Protein AF-A0A420NY89-F1 (afdb_monomer)

Secondary structure (DSSP, 8-state):
---------------------EEE--SSEEE--PPTTEEEEEEESSTTS---SEEEEEEEEE-S-TT-B-EEE--TTEE-PPPPPTTEEEEEEESSTTTPPPSEE-EEEEEETT--BPPPPPPSPEEEEETTEEEEE-SS-EEEEEE-----

Foldseek 3Di:
DDDDDDDDDPPPPVPPVPDDWAKAADPQAGPADDPPQKDFDDWAQQRVNRGYPYDIITTIDGQQCQVWEKAKDAAPQAGDDDADDPQKHFPDWAQQGQHHGYPYDTITIIAGPRHYHYYDDFAAWDWDADDQFIWTDRVRDIHTDGTDDDPD

pLDDT: mean 81.09, std 15.54, range [38.0, 95.62]

Sequence (152 aa):
MQQFFMLFSLLGIGRVLACSPGWYGTAPFCDGECPTGMRQTRSDDCGDGHCCATGHKVYCECIDNPGCAAFWSGTAPFCDPESCPSGWHEAGRSDWGDGGYCVSGKKRLCECNGGGGPPCSPKPADVHCDGIFLICNNGCSTFVCGGCFGFG

Mean predicted aligned error: 13.46 Å

Organism: Fusarium oxysporum (NCBI:txid5507)

Structure (mmCIF, N/CA/C/O backbone):
data_AF-A0A420NY89-F1
#
_entry.id   AF-A0A420NY89-F1
#
loop_
_atom_site.group_PDB
_atom_site.id
_atom_site.type_symbol
_atom_site.label_atom_id
_atom_site.label_alt_id
_atom_site.label_comp_id
_atom_site.label_asym_id
_atom_site.label_entity_id
_atom_site.label_seq_id
_atom_site.pdbx_PDB_ins_code
_atom_site.Cartn_x
_atom_site.Cartn_y
_atom_site.Cartn_z
_atom_site.occupancy
_atom_site.B_iso_or_equiv
_atom_site.auth_seq_id
_atom_site.auth_comp_id
_atom_site.auth_asym_id
_atom_site.auth_atom_id
_atom_site.pdbx_PDB_model_num
ATOM 1 N N . MET A 1 1 ? -28.579 -16.920 56.544 1.00 39.94 1 MET A N 1
ATOM 2 C CA . MET A 1 1 ? -28.972 -18.119 55.773 1.00 39.94 1 MET A CA 1
ATOM 3 C C . MET A 1 1 ? -28.384 -17.968 54.384 1.00 39.94 1 MET A C 1
ATOM 5 O O . MET A 1 1 ? -28.957 -17.314 53.529 1.00 39.94 1 MET A O 1
ATOM 9 N N . GLN A 1 2 ? -27.154 -18.446 54.246 1.00 38.34 2 GLN A N 1
ATOM 10 C CA . GLN A 1 2 ? -26.322 -18.386 53.055 1.00 38.34 2 GLN A CA 1
ATOM 11 C C . GLN A 1 2 ? -26.487 -19.707 52.323 1.00 38.34 2 GLN A C 1
ATOM 13 O O . GLN A 1 2 ? -25.968 -20.700 52.817 1.00 38.34 2 GLN A O 1
ATOM 18 N N . GLN A 1 3 ? -27.224 -19.745 51.211 1.00 38.00 3 GLN A N 1
ATOM 19 C CA . GLN A 1 3 ? -27.368 -20.973 50.432 1.00 38.00 3 GLN A CA 1
ATOM 20 C C . GLN A 1 3 ? -27.626 -20.704 48.940 1.00 38.00 3 GLN A C 1
ATOM 22 O O . GLN A 1 3 ? -28.630 -20.115 48.565 1.00 38.00 3 GLN A O 1
ATOM 27 N N . PHE A 1 4 ? -26.686 -21.223 48.140 1.00 40.84 4 PHE A N 1
ATOM 28 C CA . PHE A 1 4 ? -26.842 -21.750 46.782 1.00 40.84 4 PHE A CA 1
ATOM 29 C C . PHE A 1 4 ? -27.167 -20.794 45.626 1.00 40.84 4 PHE A C 1
ATOM 31 O O . PHE A 1 4 ? -28.295 -20.731 45.173 1.00 40.84 4 PHE A O 1
ATOM 38 N N . PHE A 1 5 ? -26.122 -20.222 45.022 1.00 42.84 5 PHE A N 1
ATOM 39 C CA . PHE A 1 5 ? -25.931 -20.292 43.564 1.00 42.84 5 PHE A CA 1
ATOM 40 C C . PHE A 1 5 ? -24.432 -20.4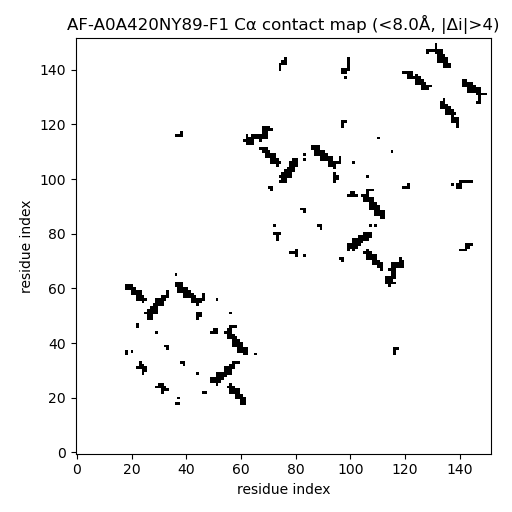39 43.285 1.00 42.84 5 PHE A C 1
ATOM 42 O O . PHE A 1 5 ? -23.729 -19.511 42.899 1.00 42.84 5 PHE A O 1
ATOM 49 N N . MET A 1 6 ? -23.922 -21.633 43.587 1.00 39.41 6 MET A N 1
ATOM 50 C CA . MET A 1 6 ? -22.641 -22.081 43.067 1.00 39.41 6 MET A CA 1
ATOM 51 C C . MET A 1 6 ? -22.827 -22.586 41.633 1.00 39.41 6 MET A C 1
ATOM 53 O O . MET A 1 6 ? -23.756 -23.341 41.361 1.00 39.41 6 MET A O 1
ATOM 57 N N . LEU A 1 7 ? -21.846 -22.249 40.793 1.00 47.59 7 LEU A N 1
ATOM 58 C CA . LEU A 1 7 ? -21.359 -23.069 39.682 1.00 47.59 7 LEU A CA 1
ATOM 59 C C . LEU A 1 7 ? -22.322 -23.284 38.501 1.00 47.59 7 LEU A C 1
ATOM 61 O O . LEU A 1 7 ? -22.864 -24.366 38.311 1.00 47.59 7 LEU A O 1
ATOM 65 N N . PHE A 1 8 ? -22.377 -22.298 37.600 1.00 44.03 8 PHE A N 1
ATOM 66 C CA . PHE A 1 8 ? -22.470 -22.601 36.170 1.00 44.03 8 PHE A CA 1
ATOM 67 C C . PHE A 1 8 ? -21.116 -22.349 35.507 1.00 44.03 8 PHE A C 1
ATOM 69 O O . PHE A 1 8 ? -20.756 -21.237 35.143 1.00 44.03 8 PHE A O 1
ATOM 76 N N . SER A 1 9 ? -20.372 -23.450 35.428 1.00 47.50 9 SER A N 1
ATOM 77 C CA . SER A 1 9 ? -19.574 -23.864 34.278 1.00 47.50 9 SER A CA 1
ATOM 78 C C . SER A 1 9 ? -18.576 -22.862 33.697 1.00 47.50 9 SER A C 1
ATOM 80 O O . SER A 1 9 ? -18.885 -22.041 32.840 1.00 47.50 9 SER A O 1
ATOM 82 N N . LEU A 1 10 ? -17.319 -23.108 34.072 1.00 46.53 10 LEU A N 1
ATOM 83 C CA . LEU A 1 10 ? -16.079 -22.852 33.333 1.00 46.53 10 LEU A CA 1
ATOM 84 C C . LEU A 1 10 ? -16.068 -23.538 31.946 1.00 46.53 10 LEU A C 1
ATOM 86 O O . LEU A 1 10 ? -15.159 -24.296 31.621 1.00 46.53 10 LEU A O 1
ATOM 90 N N . LEU A 1 11 ? -17.075 -23.296 31.111 1.00 52.22 11 LEU A N 1
ATOM 91 C CA . LEU A 1 11 ? -16.961 -23.526 29.677 1.00 52.22 11 LEU A CA 1
ATOM 92 C C . LEU A 1 11 ? -16.564 -22.189 29.084 1.00 52.22 11 LEU A C 1
ATOM 94 O O . LEU A 1 11 ? -17.377 -21.272 28.990 1.00 52.22 11 LEU A O 1
ATOM 98 N N . GLY A 1 12 ? -15.277 -22.079 28.763 1.00 46.47 12 GLY A N 1
ATOM 99 C CA . GLY A 1 12 ? -14.736 -20.976 27.998 1.00 46.47 12 GLY A CA 1
ATOM 100 C C . GLY A 1 12 ? -15.501 -20.864 26.691 1.00 46.47 12 GLY A C 1
ATOM 101 O O . GLY A 1 12 ? -15.143 -21.480 25.691 1.00 46.47 12 GLY A O 1
ATOM 102 N N . ILE A 1 13 ? -16.539 -20.032 26.693 1.00 57.59 13 ILE A N 1
ATOM 103 C CA . ILE A 1 13 ? -16.963 -19.342 25.494 1.00 57.59 13 ILE A CA 1
ATOM 104 C C . ILE A 1 13 ? -15.788 -18.417 25.227 1.00 57.59 13 ILE A C 1
ATOM 106 O O . ILE A 1 13 ? -15.712 -17.312 25.767 1.00 57.59 13 ILE A O 1
ATOM 110 N N . GLY A 1 14 ? -14.801 -18.929 24.488 1.00 42.03 14 GLY A N 1
ATOM 111 C CA . GLY A 1 14 ? -13.858 -18.081 23.796 1.00 42.03 14 GLY A CA 1
ATOM 112 C C . GLY A 1 14 ? -14.733 -17.082 23.071 1.00 42.03 14 GLY A C 1
ATOM 113 O O . GLY A 1 14 ? -15.444 -17.447 22.135 1.00 42.03 14 GLY A O 1
ATOM 114 N N . ARG A 1 15 ? -14.797 -15.860 23.605 1.00 47.91 15 ARG A N 1
ATOM 115 C CA . ARG A 1 15 ? -15.387 -14.739 22.904 1.00 47.91 15 ARG A CA 1
ATOM 116 C C . ARG A 1 15 ? -14.561 -14.662 21.637 1.00 47.91 15 ARG A C 1
ATOM 118 O O . ARG A 1 15 ? -13.458 -14.125 21.650 1.00 47.91 15 ARG A O 1
ATOM 125 N N . VAL A 1 16 ? -15.078 -15.253 20.562 1.00 46.94 16 VAL A N 1
ATOM 126 C CA . VAL A 1 16 ? -14.793 -14.776 19.219 1.00 46.94 16 VAL A CA 1
ATOM 127 C C . VAL A 1 16 ? -14.951 -13.273 19.375 1.00 46.94 16 VAL A C 1
ATOM 129 O O . VAL A 1 16 ? -16.002 -12.847 19.863 1.00 46.94 16 VAL A O 1
ATOM 132 N N . LEU A 1 17 ? -13.872 -12.513 19.181 1.00 56.25 17 L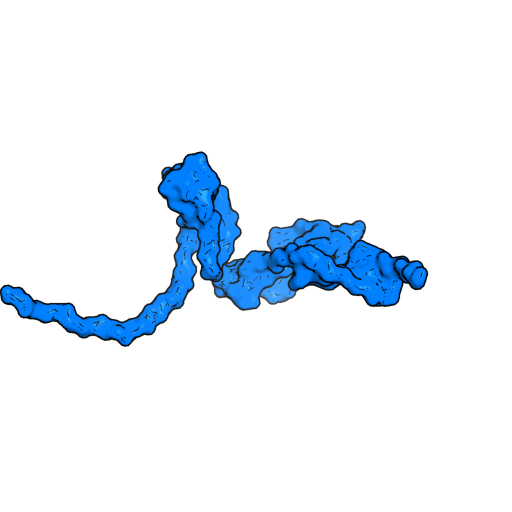EU A N 1
ATOM 133 C CA . LEU A 1 17 ? -13.894 -11.056 19.226 1.00 56.25 17 LEU A CA 1
ATOM 134 C C . LEU A 1 17 ? -14.931 -10.639 18.186 1.00 56.25 17 LEU A C 1
ATOM 136 O O . LEU A 1 17 ? -14.637 -10.556 16.999 1.00 56.25 17 LEU A O 1
ATOM 140 N N . ALA A 1 18 ? -16.185 -10.554 18.626 1.00 59.44 18 ALA A N 1
ATOM 141 C CA . ALA A 1 18 ? -17.312 -10.301 17.769 1.00 59.44 18 ALA A CA 1
ATOM 142 C C . ALA A 1 18 ? -17.096 -8.883 17.298 1.00 59.44 18 ALA A C 1
ATOM 144 O O . ALA A 1 18 ? -16.991 -7.959 18.110 1.00 59.44 18 ALA A O 1
ATOM 145 N N . CYS A 1 19 ? -16.944 -8.737 15.992 1.00 73.50 19 CYS A N 1
ATOM 146 C CA . CYS A 1 19 ? -16.889 -7.422 15.429 1.00 73.50 19 CYS A CA 1
ATOM 147 C C . CYS A 1 19 ? -18.141 -6.639 15.874 1.00 73.50 19 CYS A C 1
ATOM 149 O O . CYS A 1 19 ? -19.270 -7.085 15.687 1.00 73.50 19 CYS A O 1
ATOM 151 N N . SER A 1 20 ? -17.913 -5.492 16.502 1.00 83.06 20 SER A N 1
ATOM 152 C CA . SER A 1 20 ? -18.913 -4.542 16.968 1.00 83.06 20 SER A CA 1
ATOM 153 C C . SER A 1 20 ? -18.731 -3.202 16.244 1.00 83.06 20 SER A C 1
ATOM 155 O O . SER A 1 20 ? -17.982 -2.362 16.732 1.00 83.06 20 SER A O 1
ATOM 157 N N . PRO A 1 21 ? -19.390 -2.972 15.097 1.00 87.06 21 PRO A N 1
ATOM 158 C CA . PRO A 1 21 ? -19.326 -1.687 14.408 1.00 87.06 21 PRO A CA 1
ATOM 159 C C . PRO A 1 21 ? -19.792 -0.533 15.301 1.00 87.06 21 PRO A C 1
ATOM 161 O O . PRO A 1 21 ? -20.766 -0.676 16.044 1.00 87.06 21 PRO A O 1
ATOM 164 N N . GLY A 1 22 ? -19.135 0.622 15.220 1.00 91.38 22 GLY A N 1
ATOM 165 C CA . GLY A 1 22 ? -19.485 1.770 16.056 1.00 91.38 22 GLY A CA 1
ATOM 166 C C . GLY A 1 22 ? -18.424 2.862 16.096 1.00 91.38 22 GLY A C 1
ATOM 167 O O . GLY A 1 22 ? -17.398 2.767 15.429 1.00 91.38 22 GLY A O 1
ATOM 168 N N . TRP A 1 23 ? -18.690 3.910 16.876 1.00 92.38 23 TRP A N 1
ATOM 169 C CA . TRP A 1 23 ? -17.726 4.975 17.150 1.00 92.38 23 TRP A CA 1
ATOM 170 C C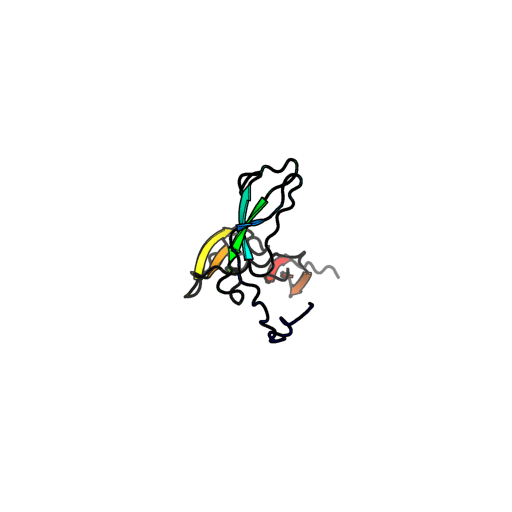 . TRP A 1 23 ? -16.785 4.581 18.287 1.00 92.38 23 TRP A C 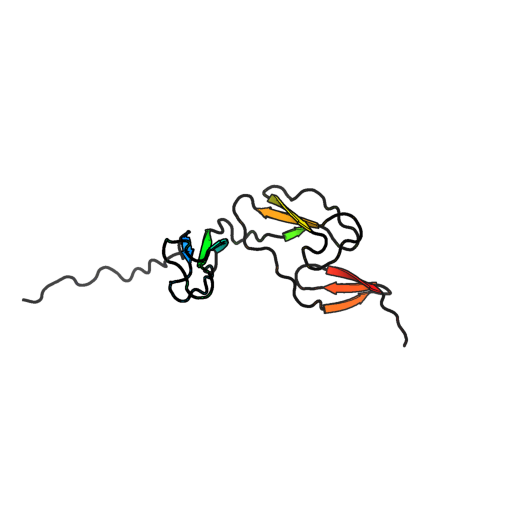1
ATOM 172 O O . TRP A 1 23 ? -17.225 4.116 19.337 1.00 92.38 23 TRP A O 1
ATOM 182 N N . TYR A 1 24 ? -15.494 4.807 18.072 1.00 92.56 24 TYR A N 1
ATOM 183 C CA . TYR A 1 24 ? -14.410 4.530 19.003 1.00 92.56 24 TYR A CA 1
ATOM 184 C C . TYR A 1 24 ? -13.673 5.823 19.348 1.00 92.56 24 TYR A C 1
ATOM 186 O O . TYR A 1 24 ? -13.461 6.681 18.492 1.00 92.56 24 TYR A O 1
ATOM 194 N N . GLY A 1 25 ? -13.283 5.948 20.616 1.00 88.69 25 GLY A N 1
ATOM 195 C CA . GLY A 1 25 ? -12.732 7.168 21.207 1.00 88.69 25 GLY A CA 1
ATOM 196 C C . GLY A 1 25 ? -13.705 7.768 22.223 1.00 88.69 25 GLY A C 1
ATOM 197 O O . GLY A 1 25 ? -14.873 8.009 21.922 1.00 88.69 25 GLY A O 1
ATOM 198 N N . THR A 1 26 ? -13.232 8.027 23.440 1.00 92.06 26 THR A N 1
ATOM 199 C CA . THR A 1 26 ? -14.075 8.466 24.564 1.00 92.06 26 THR A CA 1
ATOM 200 C C . THR A 1 26 ? -13.869 9.952 24.823 1.00 92.06 26 THR A C 1
ATOM 202 O O . THR A 1 26 ? -12.748 10.397 25.025 1.00 92.06 26 THR A O 1
ATOM 205 N N . ALA A 1 27 ? -14.946 10.740 24.829 1.00 89.69 27 ALA A N 1
ATOM 206 C CA . ALA A 1 27 ? -14.853 12.160 25.178 1.00 89.69 27 ALA A CA 1
ATOM 207 C C . ALA A 1 27 ? -14.466 12.326 26.667 1.00 89.69 27 ALA A C 1
ATOM 209 O O . ALA A 1 27 ? -14.824 11.470 27.478 1.00 89.69 27 ALA A O 1
ATOM 210 N N . PRO A 1 28 ? -13.772 13.410 27.066 1.00 85.88 28 PRO A N 1
ATOM 211 C CA . PRO A 1 28 ? -13.448 14.605 26.278 1.00 85.88 28 PRO A CA 1
ATOM 212 C C . PRO A 1 28 ? -12.101 14.554 25.536 1.00 85.88 28 PRO A C 1
ATOM 214 O O . PRO A 1 28 ? -11.846 15.431 24.719 1.00 85.88 28 PRO A O 1
ATOM 217 N N . PHE A 1 29 ? -11.243 13.566 25.783 1.00 88.69 29 PHE A N 1
ATOM 218 C CA . PHE A 1 29 ? -9.941 13.439 25.115 1.00 88.69 29 PHE A CA 1
ATOM 219 C C . PHE A 1 29 ? -9.988 12.238 24.172 1.00 88.69 29 PHE A C 1
ATOM 221 O O . PHE A 1 29 ? -9.996 11.105 24.646 1.00 88.69 29 PHE A O 1
ATOM 228 N N . CYS A 1 30 ? -10.054 12.454 22.861 1.00 82.94 30 CYS A N 1
ATOM 229 C CA . CYS A 1 30 ? -10.282 11.359 21.924 1.00 82.94 30 CYS A CA 1
ATOM 230 C C . CYS A 1 30 ? -9.070 11.077 21.053 1.00 82.94 30 CYS A C 1
ATOM 232 O O . CYS A 1 30 ? -8.638 11.928 20.290 1.00 82.94 30 CYS A O 1
ATOM 234 N N . ASP A 1 31 ? -8.601 9.841 21.117 1.00 86.12 31 ASP A N 1
ATOM 235 C CA . ASP A 1 31 ? -7.617 9.259 20.209 1.00 86.12 31 ASP A CA 1
ATOM 236 C C . ASP A 1 31 ? -8.253 7.968 19.677 1.00 86.12 31 ASP A C 1
ATOM 238 O O . ASP A 1 31 ? -8.011 6.863 20.161 1.00 86.12 31 ASP A O 1
ATOM 242 N N . GLY A 1 32 ? -9.286 8.139 18.847 1.00 85.50 32 GLY A N 1
ATOM 243 C CA . GLY A 1 32 ? -10.093 7.028 18.365 1.00 85.50 32 GLY A CA 1
ATOM 244 C C . GLY A 1 32 ? -9.277 6.116 17.454 1.00 85.50 32 GLY A C 1
ATOM 245 O O . GLY A 1 32 ? -8.754 6.564 16.440 1.00 85.50 32 GLY A O 1
ATOM 246 N N . GLU A 1 33 ? -9.245 4.821 17.763 1.00 89.12 33 GLU A N 1
ATOM 247 C CA . GLU A 1 33 ? -8.626 3.804 16.914 1.00 89.12 33 GLU A CA 1
ATOM 248 C C . GLU A 1 33 ? -9.524 2.572 16.793 1.00 89.12 33 GLU A C 1
ATOM 250 O O . GLU A 1 33 ? -10.239 2.200 17.731 1.00 89.12 33 GLU A O 1
ATOM 255 N N . CYS A 1 34 ? -9.482 1.923 15.627 1.00 87.06 34 CYS A N 1
ATOM 256 C CA . CYS A 1 34 ? -10.226 0.693 15.405 1.00 87.06 34 CYS A CA 1
ATOM 257 C C . CYS A 1 34 ? -9.499 -0.521 15.996 1.00 87.06 34 CYS A C 1
ATOM 259 O O . CYS A 1 34 ? -8.310 -0.707 15.732 1.00 87.06 34 CYS A O 1
ATOM 261 N N . PRO A 1 35 ? -10.205 -1.393 16.739 1.00 83.06 35 PRO A N 1
ATOM 262 C CA . PRO A 1 35 ? -9.664 -2.674 17.175 1.00 83.06 35 PRO A CA 1
ATOM 263 C C . PRO A 1 35 ? -9.202 -3.552 16.005 1.00 83.06 35 PRO A C 1
ATOM 265 O O . PRO A 1 35 ? -9.705 -3.454 14.884 1.00 83.06 35 PRO A O 1
ATOM 268 N N . THR A 1 36 ? -8.294 -4.488 16.286 1.00 76.12 36 THR A N 1
ATOM 269 C CA . THR A 1 36 ? -7.845 -5.488 15.308 1.00 76.12 36 THR A CA 1
ATOM 270 C C . THR A 1 36 ? -9.028 -6.237 14.691 1.00 76.12 36 THR A C 1
ATOM 272 O O . THR A 1 36 ? -9.891 -6.745 15.407 1.00 76.12 36 THR A O 1
ATOM 275 N N . GLY A 1 37 ? -9.041 -6.351 13.359 1.00 72.19 37 GLY A N 1
ATOM 276 C CA . GLY A 1 37 ? -10.136 -6.988 12.616 1.00 72.19 37 GLY A CA 1
ATOM 277 C C . GLY A 1 37 ? -11.268 -6.033 12.228 1.00 72.19 37 GLY A C 1
ATOM 278 O O . GLY A 1 37 ? -12.275 -6.474 11.677 1.00 72.19 37 GLY A O 1
ATOM 279 N N . MET A 1 38 ? -11.097 -4.734 12.476 1.00 80.94 38 MET A N 1
ATOM 280 C CA . MET A 1 38 ? -11.978 -3.679 11.991 1.00 80.94 38 MET A CA 1
ATOM 281 C C . MET A 1 38 ? -11.214 -2.667 11.149 1.00 80.94 38 MET A C 1
ATOM 283 O O . MET A 1 38 ? -9.999 -2.516 11.279 1.00 80.94 38 MET A O 1
ATOM 287 N N . ARG A 1 39 ? -11.944 -1.943 10.305 1.00 81.56 39 ARG A N 1
ATOM 288 C CA . ARG A 1 39 ? -11.408 -0.827 9.525 1.00 81.56 39 ARG A CA 1
ATOM 289 C C . ARG A 1 39 ? -12.112 0.468 9.894 1.00 81.56 39 ARG A C 1
ATOM 291 O O . ARG A 1 39 ? -13.319 0.472 10.129 1.00 81.56 39 ARG A O 1
ATOM 298 N N . GLN A 1 40 ? -11.363 1.563 9.894 1.00 88.38 40 GLN A N 1
ATOM 299 C CA . GLN A 1 40 ? -11.931 2.898 10.016 1.00 88.38 40 GLN A CA 1
ATOM 300 C C . GLN A 1 40 ? -12.598 3.289 8.698 1.00 88.38 40 GLN A C 1
ATOM 302 O O . GLN A 1 40 ? -11.963 3.225 7.647 1.00 88.38 40 GLN A O 1
ATOM 307 N N . THR A 1 41 ? -13.850 3.737 8.753 1.00 83.75 41 THR A N 1
ATOM 308 C CA . THR A 1 41 ? -14.550 4.289 7.582 1.00 83.75 41 THR A CA 1
ATOM 309 C C . THR A 1 41 ? -14.877 5.768 7.718 1.00 83.75 41 THR A C 1
ATOM 311 O O . THR A 1 41 ? -15.057 6.444 6.706 1.00 83.75 41 THR A O 1
ATOM 314 N N . ARG A 1 42 ? -14.926 6.306 8.945 1.00 86.44 42 ARG A N 1
ATOM 315 C CA . ARG A 1 42 ? -15.158 7.738 9.199 1.00 86.44 42 ARG A CA 1
ATOM 316 C C . ARG A 1 42 ? -14.352 8.245 10.391 1.00 86.44 42 ARG A C 1
ATOM 318 O O . ARG A 1 42 ? -13.893 7.460 11.218 1.00 86.44 42 ARG A O 1
ATOM 325 N N . SER A 1 43 ? -14.211 9.564 10.477 1.00 91.69 43 SER A N 1
ATOM 326 C CA . SER A 1 43 ? -13.653 10.281 11.625 1.00 91.69 43 SER A CA 1
ATOM 327 C C . SER A 1 43 ? -14.532 11.492 11.926 1.00 91.69 43 SER A C 1
ATOM 329 O O . SER A 1 43 ? -14.953 12.159 10.983 1.00 91.69 43 SER A O 1
ATOM 331 N N . ASP A 1 44 ? -14.821 11.759 13.198 1.00 92.38 44 ASP A N 1
ATOM 332 C CA . ASP A 1 44 ? -15.641 12.898 13.638 1.00 92.38 44 ASP A CA 1
ATOM 333 C C . ASP A 1 44 ? -15.329 13.261 15.100 1.00 92.38 44 ASP A C 1
ATOM 335 O O . ASP A 1 44 ? -15.035 12.384 15.915 1.00 92.38 44 ASP A O 1
ATOM 339 N N . ASP A 1 45 ? -15.414 14.541 15.452 1.00 92.62 45 ASP A N 1
ATOM 340 C CA . ASP A 1 45 ? -15.135 15.033 16.808 1.00 92.62 45 ASP A CA 1
ATOM 341 C C . ASP A 1 45 ? -16.232 14.637 17.800 1.00 92.62 45 ASP A C 1
ATOM 343 O O . ASP A 1 45 ? -15.981 14.500 18.990 1.00 92.62 45 ASP A O 1
ATOM 347 N N . CYS A 1 46 ? -17.459 14.442 17.332 1.00 90.38 46 CYS A N 1
ATOM 348 C CA . CYS A 1 46 ? -18.649 14.231 18.141 1.00 90.38 46 CYS A CA 1
ATOM 349 C C . CYS A 1 46 ? -19.407 12.961 17.755 1.00 90.38 46 CYS A C 1
ATOM 351 O O . CYS A 1 46 ? -20.560 12.840 18.144 1.00 90.38 46 CYS A O 1
ATOM 353 N N . GLY A 1 47 ? -18.819 12.042 16.981 1.00 83.94 47 GLY A N 1
ATOM 354 C CA . GLY A 1 47 ? -19.540 11.002 16.230 1.00 83.94 47 GLY A CA 1
ATOM 355 C C . GLY A 1 47 ? -20.653 10.215 16.956 1.00 83.94 47 GLY A C 1
ATOM 356 O O . GLY A 1 47 ? -21.642 9.846 16.324 1.00 83.94 47 GLY A O 1
ATOM 357 N N . ASP A 1 48 ? -20.553 9.988 18.270 1.00 87.31 48 ASP A N 1
ATOM 358 C CA . ASP A 1 48 ? -21.560 9.312 19.115 1.00 87.31 48 ASP A CA 1
ATOM 359 C C . ASP A 1 48 ? -22.506 10.268 19.884 1.00 87.31 48 ASP A C 1
ATOM 361 O O . ASP A 1 48 ? -23.251 9.851 20.772 1.00 87.31 48 ASP A O 1
ATOM 365 N N . GLY A 1 49 ? -22.462 11.560 19.567 1.00 89.06 49 GLY A N 1
ATOM 366 C CA . GLY A 1 49 ? -23.143 12.655 20.253 1.00 89.06 49 GLY A CA 1
ATOM 367 C C . GLY A 1 49 ? -22.299 13.386 21.306 1.00 89.06 49 GLY A C 1
ATOM 368 O O . GLY A 1 49 ? -22.719 14.451 21.757 1.00 89.06 49 GLY A O 1
ATOM 369 N N . HIS A 1 50 ? -21.122 12.877 21.692 1.00 88.94 50 HIS A N 1
ATOM 370 C CA . HIS A 1 50 ? -20.256 13.511 22.694 1.00 88.94 50 HIS A CA 1
ATOM 371 C C . HIS A 1 50 ? -18.969 14.041 22.064 1.00 88.94 50 HIS A C 1
ATOM 373 O O . HIS A 1 50 ? -18.121 13.275 21.617 1.00 88.94 50 HIS A O 1
ATOM 379 N N . CYS A 1 51 ? -18.790 15.360 22.083 1.00 91.69 51 CYS A N 1
ATOM 380 C CA . CYS A 1 51 ? -17.659 16.003 21.423 1.00 91.69 51 CYS A CA 1
ATOM 381 C C . CYS A 1 51 ? -16.336 15.867 22.186 1.00 91.69 51 CYS A C 1
ATOM 383 O O . CYS A 1 51 ? -16.265 16.034 23.406 1.00 91.69 51 CYS A O 1
ATOM 385 N N . CYS A 1 52 ? -15.275 15.617 21.432 1.00 91.06 52 CYS A N 1
ATOM 386 C CA . CYS A 1 52 ? -13.896 15.646 21.877 1.00 91.06 52 CYS A CA 1
ATOM 387 C C . CYS A 1 52 ? -13.428 17.101 21.992 1.00 91.06 52 CYS A C 1
ATOM 389 O O . CYS A 1 52 ? -13.626 17.905 21.088 1.00 91.06 52 CYS A O 1
ATOM 391 N N . ALA A 1 53 ? -12.800 17.448 23.113 1.00 90.50 53 ALA A N 1
ATOM 392 C CA . ALA A 1 53 ? -12.099 18.717 23.276 1.00 90.50 53 ALA A CA 1
ATOM 393 C C . ALA A 1 53 ? -10.742 18.700 22.553 1.00 90.50 53 ALA A C 1
ATOM 395 O O . ALA A 1 53 ? -10.263 19.740 22.107 1.00 90.50 53 ALA A O 1
ATOM 396 N N . THR A 1 54 ? -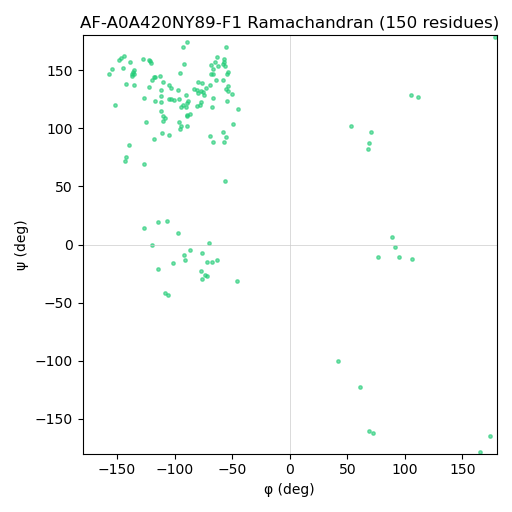10.125 17.520 22.443 1.00 89.06 54 THR A N 1
ATOM 397 C CA . THR A 1 54 ? -8.878 17.290 21.703 1.00 89.06 54 THR A CA 1
ATOM 398 C C . THR A 1 54 ? -8.922 15.936 20.993 1.00 89.06 54 THR A C 1
ATOM 400 O O . THR A 1 54 ? -9.342 14.953 21.610 1.00 89.06 54 THR A O 1
ATOM 403 N N . GLY A 1 55 ? -8.440 15.897 19.746 1.00 89.44 55 GLY A N 1
ATOM 404 C CA . GLY A 1 55 ? -8.422 14.717 18.871 1.00 89.44 55 GLY A CA 1
ATOM 405 C C . GLY A 1 55 ? -9.807 14.327 18.332 1.00 89.44 55 GLY A C 1
ATOM 406 O O . GLY A 1 55 ? -10.711 15.160 18.333 1.00 89.44 55 GLY A O 1
ATOM 407 N N . HIS A 1 56 ? -9.975 13.092 17.845 1.00 91.06 56 HIS A N 1
ATOM 408 C CA . HIS A 1 56 ? -11.152 12.674 17.063 1.00 91.06 56 HIS A CA 1
ATOM 409 C C . HIS A 1 56 ? -11.644 11.275 17.450 1.00 91.06 56 HIS A C 1
ATOM 411 O O . HIS A 1 56 ? -10.880 10.447 17.952 1.00 91.06 56 HIS A O 1
ATOM 417 N N . LYS A 1 57 ? -12.922 10.987 17.188 1.00 93.06 57 LYS A N 1
ATOM 418 C CA . LYS A 1 57 ? -13.463 9.622 17.203 1.00 93.06 57 LYS A CA 1
ATOM 419 C C . LYS A 1 57 ? -13.382 9.017 15.817 1.00 93.06 57 LYS A C 1
ATOM 421 O O . LYS A 1 57 ? -13.459 9.726 14.816 1.00 93.06 57 LYS A O 1
ATOM 426 N N . VAL A 1 58 ? -13.336 7.694 15.763 1.00 94.06 58 VAL A N 1
ATOM 427 C CA . VAL A 1 58 ? -13.313 6.944 14.507 1.00 94.06 58 VAL A CA 1
ATOM 428 C C . VAL A 1 58 ? -14.489 5.986 14.443 1.00 94.06 58 VAL A C 1
ATOM 430 O O . VAL A 1 58 ? -14.816 5.327 15.427 1.00 94.06 58 VAL A O 1
ATOM 433 N N . TYR A 1 59 ? -15.164 5.925 13.300 1.00 89.56 59 TYR A N 1
ATOM 434 C CA . TYR A 1 59 ? -16.206 4.930 13.072 1.00 89.56 59 TYR A CA 1
ATOM 435 C C . TYR A 1 59 ? -15.563 3.685 12.478 1.00 89.56 59 TYR A C 1
ATOM 437 O O . TYR A 1 59 ? -14.934 3.768 11.419 1.00 89.56 59 TYR A O 1
ATOM 445 N N . CYS A 1 60 ? -15.731 2.554 13.152 1.00 88.88 60 CYS A N 1
ATOM 446 C CA . CYS A 1 60 ? -15.144 1.283 12.768 1.00 88.88 60 CYS A CA 1
ATOM 447 C C . CYS A 1 60 ? -16.209 0.313 12.275 1.00 88.88 60 CYS A C 1
ATOM 449 O O . CYS A 1 60 ? -17.291 0.206 12.855 1.00 88.88 60 CYS A O 1
ATOM 451 N N . GLU A 1 61 ? -15.868 -0.423 11.227 1.00 86.00 61 GLU A N 1
ATOM 452 C CA . GLU A 1 61 ? -16.688 -1.471 10.627 1.00 86.00 61 GLU A CA 1
ATOM 453 C C . GLU A 1 61 ? -15.947 -2.805 10.630 1.00 86.00 61 GLU A C 1
ATOM 455 O O . GLU A 1 61 ? -14.715 -2.849 10.698 1.00 86.00 61 GLU A O 1
ATOM 460 N N . CYS A 1 62 ? -16.705 -3.895 10.529 1.00 78.12 62 CYS A N 1
ATOM 461 C CA . CYS A 1 62 ? -16.149 -5.234 10.404 1.00 78.12 62 CYS A CA 1
ATOM 462 C C . CYS A 1 62 ? -15.360 -5.402 9.119 1.00 78.12 62 CYS A C 1
ATOM 464 O O . CYS A 1 62 ? -15.758 -4.922 8.060 1.00 78.12 62 CYS A O 1
ATOM 466 N N . ILE A 1 63 ? -14.258 -6.136 9.225 1.00 73.88 63 ILE A N 1
ATOM 467 C CA . ILE A 1 63 ? -13.625 -6.755 8.072 1.00 73.88 63 ILE A CA 1
ATOM 468 C C . ILE A 1 63 ? -14.280 -8.134 7.930 1.00 73.88 63 ILE A C 1
ATOM 470 O O . ILE A 1 63 ? -13.953 -9.042 8.697 1.00 73.88 63 ILE A O 1
ATOM 474 N N . ASP A 1 64 ? -15.217 -8.306 6.990 1.00 62.94 64 ASP A N 1
ATOM 475 C CA . ASP A 1 64 ? -15.936 -9.586 6.848 1.00 62.94 64 ASP A CA 1
ATOM 476 C C . ASP A 1 64 ? -15.036 -10.684 6.257 1.00 62.94 64 ASP A C 1
ATOM 478 O O . ASP A 1 64 ? -15.339 -11.874 6.359 1.00 62.94 64 ASP A O 1
ATOM 482 N N . ASN A 1 65 ? -13.890 -10.305 5.679 1.00 63.88 65 ASN A N 1
ATOM 483 C CA . ASN A 1 65 ? -12.875 -11.242 5.214 1.00 63.88 65 ASN A CA 1
ATOM 484 C C . ASN A 1 65 ? -11.444 -10.757 5.525 1.00 63.88 65 ASN A C 1
ATOM 486 O O . ASN A 1 65 ? -10.795 -10.169 4.659 1.00 63.88 65 ASN A O 1
ATOM 490 N N . PRO A 1 66 ? -10.898 -11.024 6.727 1.00 57.41 66 PRO A N 1
ATOM 491 C CA . PRO A 1 66 ? -9.545 -10.598 7.103 1.00 57.41 66 PRO A CA 1
ATOM 492 C C . PRO A 1 66 ? -8.434 -11.309 6.315 1.00 57.41 66 PRO A C 1
ATOM 494 O O . PRO A 1 66 ? -7.299 -10.840 6.307 1.00 57.41 66 PRO A O 1
ATOM 497 N N . GLY A 1 67 ? -8.749 -12.411 5.621 1.00 62.59 67 GLY A N 1
ATOM 498 C CA . GLY A 1 67 ? -7.851 -13.041 4.646 1.00 62.59 67 GLY A CA 1
ATOM 499 C C . GLY A 1 67 ? -7.777 -12.291 3.313 1.00 62.59 67 GLY A C 1
ATOM 500 O O . GLY A 1 67 ? -6.956 -12.626 2.462 1.00 62.59 67 GLY A O 1
ATOM 501 N N . CYS A 1 68 ? -8.621 -11.278 3.128 1.00 72.62 68 CYS A N 1
ATOM 502 C CA . CYS A 1 68 ? -8.578 -10.369 2.005 1.00 72.62 68 CYS A CA 1
ATOM 503 C C . CYS A 1 68 ? -8.091 -8.991 2.467 1.00 72.62 68 CYS A C 1
ATOM 505 O O . CYS A 1 68 ? -8.813 -8.260 3.140 1.00 72.62 68 CYS A O 1
ATOM 507 N N . ALA A 1 69 ? -6.869 -8.617 2.095 1.00 78.94 69 ALA A N 1
ATOM 508 C CA . ALA A 1 69 ? -6.341 -7.272 2.308 1.00 78.94 69 ALA A CA 1
ATOM 509 C C . ALA A 1 69 ? -6.375 -6.494 0.993 1.00 78.94 69 ALA A C 1
ATOM 511 O O . ALA A 1 69 ? -5.973 -7.032 -0.038 1.00 78.94 69 ALA A O 1
ATOM 512 N N . ALA A 1 70 ? -6.834 -5.242 1.024 1.00 86.62 70 ALA A N 1
ATOM 513 C CA . ALA A 1 70 ? -6.789 -4.381 -0.150 1.00 86.62 70 ALA A CA 1
ATOM 514 C C . ALA A 1 70 ? -5.363 -4.317 -0.731 1.00 86.62 70 A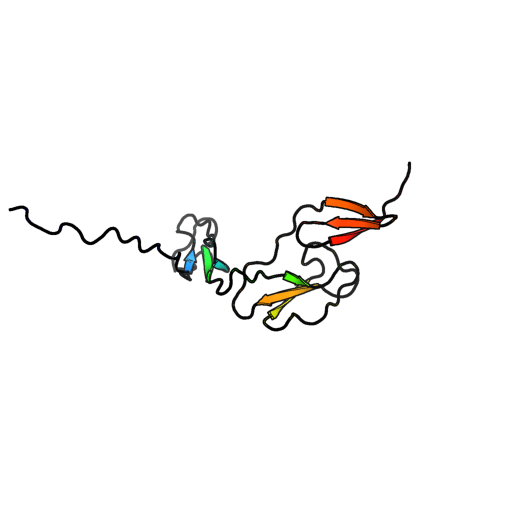LA A C 1
ATOM 516 O O . ALA A 1 70 ? -4.371 -4.423 -0.007 1.00 86.62 70 ALA A O 1
ATOM 517 N N . PHE A 1 71 ? -5.235 -4.156 -2.043 1.00 89.44 71 PHE A N 1
ATOM 518 C CA . PHE A 1 71 ? -3.918 -4.040 -2.666 1.00 89.44 71 PHE A CA 1
ATOM 519 C C . PHE A 1 71 ? -3.936 -3.088 -3.851 1.00 89.44 71 PHE A C 1
ATOM 521 O O . PHE A 1 71 ? -4.949 -2.915 -4.531 1.00 89.44 71 PHE A O 1
ATOM 528 N N . TRP A 1 72 ? -2.785 -2.478 -4.106 1.00 92.88 72 TRP A N 1
ATOM 529 C CA . TRP A 1 72 ? -2.564 -1.680 -5.300 1.00 92.88 72 TRP A CA 1
ATOM 530 C C . TRP A 1 72 ? -2.064 -2.577 -6.428 1.00 92.88 72 TRP A C 1
ATOM 532 O O . TRP A 1 72 ? -1.057 -3.265 -6.296 1.00 92.88 72 TRP A O 1
ATOM 542 N N . SER A 1 73 ? -2.787 -2.570 -7.540 1.00 92.69 73 SER A N 1
ATOM 543 C CA . SER A 1 73 ? -2.407 -3.228 -8.783 1.00 92.69 73 SER A CA 1
ATOM 544 C C . SER A 1 73 ? -1.706 -2.241 -9.720 1.00 92.69 73 SER A C 1
ATOM 546 O O . SER A 1 73 ? -2.051 -1.055 -9.757 1.00 92.69 73 SER A O 1
ATOM 548 N N . GLY A 1 74 ? -0.761 -2.752 -10.512 1.00 91.12 74 GLY A N 1
ATOM 549 C CA . GLY A 1 74 ? 0.029 -2.005 -11.494 1.00 91.12 74 GLY A CA 1
ATOM 550 C C . GLY A 1 74 ? 1.468 -1.758 -11.042 1.00 91.12 74 GLY A C 1
ATOM 551 O O . GLY A 1 74 ? 1.711 -1.240 -9.955 1.00 91.12 74 GLY A O 1
ATOM 552 N N . THR A 1 75 ? 2.435 -2.090 -11.897 1.00 89.00 75 THR A N 1
ATOM 553 C CA . THR A 1 75 ? 3.868 -2.006 -11.581 1.00 89.00 75 THR A CA 1
ATOM 554 C C . THR A 1 75 ? 4.476 -0.742 -12.174 1.00 89.00 75 THR A C 1
ATOM 556 O O . THR A 1 75 ? 4.398 -0.510 -13.374 1.00 89.00 75 THR A O 1
ATOM 559 N N . ALA A 1 76 ? 5.110 0.074 -11.335 1.00 89.69 76 ALA A N 1
ATOM 560 C CA . ALA A 1 76 ? 5.851 1.240 -11.806 1.00 89.69 76 ALA A CA 1
ATOM 561 C C . ALA A 1 76 ? 7.084 0.802 -12.632 1.00 89.69 76 ALA A C 1
ATOM 563 O O . ALA A 1 76 ? 7.679 -0.234 -12.325 1.00 89.69 76 ALA A O 1
ATOM 564 N N . PRO A 1 77 ? 7.495 1.568 -13.661 1.00 87.56 77 PRO A N 1
ATOM 565 C CA . PRO A 1 77 ? 7.094 2.952 -13.930 1.00 87.56 77 PRO A CA 1
ATOM 566 C C . PRO A 1 77 ? 5.864 3.112 -14.840 1.00 87.56 77 PRO A C 1
ATOM 568 O O . PRO A 1 77 ? 5.312 4.204 -14.905 1.00 87.56 77 PRO A O 1
ATOM 571 N N . PHE A 1 78 ? 5.401 2.069 -15.528 1.00 90.06 78 PHE A N 1
ATOM 572 C CA . PHE A 1 78 ? 4.270 2.165 -16.460 1.00 90.06 78 PHE A CA 1
ATOM 573 C C . PHE A 1 78 ? 3.057 1.435 -15.886 1.00 90.06 78 PHE A C 1
ATOM 575 O O . PHE A 1 78 ? 3.056 0.210 -15.814 1.00 90.06 78 PHE A O 1
ATOM 582 N N . CYS A 1 79 ? 2.012 2.155 -15.488 1.00 87.12 79 CYS A N 1
ATOM 583 C CA . CYS A 1 79 ? 0.896 1.547 -14.770 1.00 87.12 79 CYS A CA 1
ATOM 584 C C . CYS A 1 79 ? -0.428 1.815 -15.476 1.00 87.12 79 CYS A C 1
ATOM 586 O O . CYS A 1 79 ? -0.975 2.886 -15.334 1.00 87.12 79 CYS A O 1
ATOM 588 N N . ASP A 1 80 ? -1.012 0.842 -16.151 1.00 92.88 80 ASP A N 1
ATOM 589 C CA . ASP A 1 80 ? -2.449 0.811 -16.446 1.00 92.88 80 ASP A CA 1
ATOM 590 C C . ASP A 1 80 ? -2.859 -0.654 -16.314 1.00 92.88 80 ASP A C 1
ATOM 592 O O . ASP A 1 80 ? -2.949 -1.377 -17.307 1.00 92.88 80 ASP A O 1
ATOM 596 N N . PRO A 1 81 ? -2.973 -1.156 -15.072 1.00 92.44 81 PRO A N 1
ATOM 597 C CA . PRO A 1 81 ? -3.228 -2.565 -14.848 1.00 92.44 81 PRO A CA 1
ATOM 598 C C . PRO A 1 81 ? -4.605 -2.954 -15.380 1.00 92.44 81 PRO A C 1
ATOM 600 O O . PRO A 1 81 ? -5.545 -2.142 -15.436 1.00 92.44 81 PRO A O 1
ATOM 603 N N . GLU A 1 82 ? -4.740 -4.245 -15.666 1.00 93.50 82 GLU A N 1
ATOM 604 C CA . GLU A 1 82 ? -6.032 -4.869 -15.923 1.00 93.50 82 GLU A CA 1
ATOM 605 C C . GLU A 1 82 ? -7.017 -4.635 -14.760 1.00 93.50 82 GLU A C 1
ATOM 607 O O . GLU A 1 82 ? -6.687 -4.107 -13.690 1.00 93.50 82 GLU A O 1
ATOM 612 N N . SER A 1 83 ? -8.283 -4.978 -14.992 1.00 93.31 83 SER A N 1
ATOM 613 C CA . SER A 1 83 ? -9.317 -4.918 -13.959 1.00 93.31 83 SER A CA 1
ATOM 614 C C . SER A 1 83 ? -8.954 -5.744 -12.728 1.00 93.31 83 SER A C 1
ATOM 616 O O . SER A 1 83 ? -8.232 -6.736 -12.825 1.00 93.31 83 SER A O 1
ATOM 618 N N . CYS A 1 84 ? -9.496 -5.352 -11.570 1.00 92.44 84 CYS A N 1
ATOM 619 C CA . CYS A 1 84 ? -9.341 -6.139 -10.352 1.00 92.44 84 CYS A CA 1
ATOM 620 C C . CYS A 1 84 ? -9.807 -7.594 -10.575 1.00 92.44 84 CYS A C 1
ATOM 622 O O . CYS A 1 84 ? -10.744 -7.818 -11.351 1.00 92.44 84 CYS A O 1
ATOM 624 N N . PRO A 1 85 ? -9.174 -8.580 -9.911 1.00 89.88 85 PRO A N 1
ATOM 625 C CA . PRO A 1 85 ? -9.559 -9.981 -10.032 1.00 89.88 85 PRO A CA 1
ATOM 626 C C . PRO A 1 85 ? -11.027 -10.217 -9.660 1.00 89.88 85 PRO A C 1
ATOM 628 O O . PRO A 1 85 ? -11.639 -9.440 -8.926 1.00 89.88 85 PRO A O 1
ATOM 631 N N . SER A 1 86 ? -11.599 -11.333 -10.110 1.00 88.31 86 SER A N 1
ATOM 632 C CA . SER A 1 86 ? -12.959 -11.713 -9.719 1.00 88.31 86 SER A CA 1
ATOM 633 C C . SER A 1 86 ? -13.107 -11.777 -8.192 1.00 88.31 86 SER A C 1
ATOM 635 O O . SER A 1 86 ? -12.262 -12.341 -7.501 1.00 88.31 86 SER A O 1
ATOM 637 N N . GLY A 1 87 ? -14.188 -11.193 -7.667 1.00 80.94 87 GLY A N 1
ATOM 638 C CA . GLY A 1 87 ? -14.413 -11.053 -6.220 1.00 80.94 87 GLY A CA 1
ATOM 639 C C . GLY A 1 87 ? -13.883 -9.746 -5.612 1.00 80.94 87 GLY A C 1
ATOM 640 O O . GLY A 1 87 ? -14.111 -9.492 -4.428 1.00 80.94 87 GLY A O 1
ATOM 641 N N . TRP A 1 88 ? -13.246 -8.905 -6.428 1.00 89.88 88 TRP A N 1
ATOM 642 C CA . TRP A 1 88 ? -12.739 -7.589 -6.056 1.00 89.88 88 TRP A CA 1
ATOM 643 C C . TRP A 1 88 ? -13.372 -6.500 -6.919 1.00 89.88 88 TRP A C 1
ATOM 645 O O . TRP A 1 88 ? -13.790 -6.749 -8.051 1.00 89.88 88 TRP A O 1
ATOM 655 N N . HIS A 1 89 ? -13.402 -5.281 -6.396 1.00 89.81 89 HIS A N 1
ATOM 656 C CA . HIS A 1 89 ? -13.814 -4.088 -7.119 1.00 89.81 89 HIS A CA 1
ATOM 657 C C . HIS A 1 89 ? -12.751 -2.997 -6.997 1.00 89.81 89 HIS A C 1
ATOM 659 O O . HIS A 1 89 ? -11.896 -3.012 -6.112 1.00 89.81 89 HIS A O 1
ATOM 665 N N . GLU A 1 90 ? -12.795 -2.055 -7.931 1.00 92.94 90 GLU A N 1
ATOM 666 C CA . GLU A 1 90 ? -11.932 -0.884 -7.899 1.00 92.94 90 GLU A CA 1
ATOM 667 C C . GLU A 1 90 ? -12.468 0.122 -6.881 1.00 92.94 90 GLU A C 1
ATOM 669 O O . GLU A 1 90 ? -13.589 0.608 -7.023 1.00 92.94 90 GLU A O 1
ATOM 674 N N . ALA A 1 91 ? -11.651 0.439 -5.881 1.00 90.56 91 ALA A N 1
ATOM 675 C CA . ALA A 1 91 ? -11.967 1.432 -4.858 1.00 90.56 91 ALA A CA 1
ATOM 676 C C . ALA A 1 91 ? -11.270 2.780 -5.105 1.00 90.56 91 ALA A C 1
ATOM 678 O O . ALA A 1 91 ? -11.659 3.800 -4.539 1.00 90.56 91 ALA A O 1
ATOM 679 N N . GLY A 1 92 ? -10.249 2.821 -5.969 1.00 92.00 92 GLY A N 1
ATOM 680 C CA . GLY A 1 92 ? -9.552 4.065 -6.281 1.00 92.00 92 GLY A CA 1
ATOM 681 C C . GLY A 1 92 ? -8.392 3.926 -7.260 1.00 92.00 92 GLY A C 1
ATOM 682 O O . GLY A 1 92 ? -8.050 2.832 -7.717 1.00 92.00 92 GLY A O 1
ATOM 683 N N . ARG A 1 93 ? -7.765 5.067 -7.567 1.00 95.62 93 ARG A N 1
ATOM 684 C CA . ARG A 1 93 ? -6.584 5.176 -8.436 1.00 95.62 93 ARG A CA 1
ATOM 685 C C . ARG A 1 93 ? -5.544 6.125 -7.855 1.00 95.62 93 ARG A C 1
ATOM 687 O O . ARG A 1 93 ? -5.902 7.091 -7.189 1.00 95.62 93 ARG A O 1
ATOM 694 N N . SER A 1 94 ? -4.265 5.867 -8.124 1.00 94.25 94 SER A N 1
ATOM 695 C CA . SER A 1 94 ? -3.155 6.704 -7.644 1.00 94.25 94 SER A CA 1
ATOM 696 C C . SER A 1 94 ? -1.927 6.603 -8.549 1.00 94.25 94 SER A C 1
ATOM 698 O O . SER A 1 94 ? -1.695 5.566 -9.165 1.00 94.25 94 SER A O 1
ATOM 700 N N . ASP A 1 95 ? -1.130 7.671 -8.608 1.00 94.69 95 ASP A N 1
ATOM 701 C CA . ASP A 1 95 ? 0.197 7.658 -9.245 1.00 94.69 95 ASP A CA 1
ATOM 702 C C . ASP A 1 95 ? 1.245 6.924 -8.414 1.00 94.69 95 ASP A C 1
ATOM 704 O O . ASP A 1 95 ? 2.215 6.418 -8.962 1.00 94.69 95 ASP A O 1
ATOM 708 N N . TRP A 1 96 ? 1.056 6.880 -7.095 1.00 90.44 96 TRP A N 1
ATOM 709 C CA . TRP A 1 96 ? 2.017 6.304 -6.157 1.00 90.44 96 TRP A CA 1
ATOM 710 C C . TRP A 1 96 ? 1.518 4.983 -5.586 1.00 90.44 96 TRP A C 1
ATOM 712 O O . TRP A 1 96 ? 2.290 4.041 -5.495 1.00 90.44 96 TRP A O 1
ATOM 722 N N . GLY A 1 97 ? 0.230 4.897 -5.234 1.00 87.94 97 GLY A N 1
ATOM 723 C CA . GLY A 1 97 ? -0.427 3.722 -4.645 1.00 87.94 97 GLY A CA 1
ATOM 724 C C . GLY A 1 97 ? 0.414 3.009 -3.583 1.00 87.94 97 GLY A C 1
ATOM 725 O O . GLY A 1 97 ? 0.490 3.465 -2.448 1.00 87.94 97 GLY A O 1
ATOM 726 N N . ASP A 1 98 ? 1.053 1.908 -3.982 1.00 85.44 98 ASP A N 1
ATOM 727 C CA . ASP A 1 98 ? 1.979 1.101 -3.177 1.00 85.44 98 ASP A CA 1
ATOM 728 C C . ASP A 1 98 ? 3.337 1.755 -2.870 1.00 85.44 98 ASP A C 1
ATOM 730 O O . ASP A 1 98 ? 4.164 1.107 -2.250 1.00 85.44 98 ASP A O 1
ATOM 734 N N . GLY A 1 99 ? 3.604 2.989 -3.298 1.00 84.88 99 GLY A N 1
ATOM 735 C CA . GLY A 1 99 ? 4.860 3.720 -3.100 1.00 84.88 99 GLY A CA 1
ATOM 736 C C . GLY A 1 99 ? 5.749 3.842 -4.346 1.00 84.88 99 GLY A C 1
ATOM 737 O O . GLY A 1 99 ? 6.662 4.665 -4.341 1.00 84.88 99 GLY A O 1
ATOM 738 N N . GLY A 1 100 ? 5.482 3.096 -5.424 1.00 85.31 100 GLY A N 1
ATOM 739 C CA . GLY A 1 100 ? 6.166 3.269 -6.711 1.00 85.31 100 GLY A CA 1
ATOM 740 C C . GLY A 1 100 ? 5.462 4.272 -7.630 1.00 85.31 100 GLY A C 1
ATOM 741 O O . GLY A 1 100 ? 4.274 4.124 -7.894 1.00 85.31 100 GLY A O 1
ATOM 742 N N . TYR A 1 101 ? 6.182 5.262 -8.167 1.00 89.31 101 TYR A N 1
ATOM 743 C CA . TYR A 1 101 ? 5.586 6.282 -9.041 1.00 89.31 101 TYR A CA 1
ATOM 744 C C . TYR A 1 101 ? 5.370 5.798 -10.481 1.00 89.31 101 TYR A C 1
ATOM 746 O O . TYR A 1 101 ? 6.296 5.313 -11.134 1.00 89.31 101 TYR A O 1
ATOM 754 N N . CYS A 1 102 ? 4.163 6.000 -11.003 1.00 92.06 102 CYS A N 1
ATOM 755 C CA . CYS A 1 102 ? 3.817 5.730 -12.392 1.00 92.06 102 CYS A CA 1
ATOM 756 C C . CYS A 1 102 ? 4.065 6.968 -13.266 1.00 92.06 102 CYS A C 1
ATOM 758 O O . CYS A 1 102 ? 3.433 8.005 -13.088 1.00 92.06 102 CYS A O 1
ATOM 760 N N . VAL A 1 103 ? 4.966 6.857 -14.247 1.00 92.81 103 VAL A N 1
ATOM 761 C CA . VAL A 1 103 ? 5.213 7.914 -15.246 1.00 92.81 103 VAL A CA 1
ATOM 762 C C . VAL A 1 103 ? 4.128 7.963 -16.318 1.00 92.81 103 VAL A C 1
ATOM 764 O O . VAL A 1 103 ? 3.932 8.997 -16.952 1.00 92.81 103 VAL A O 1
ATOM 767 N N . SER A 1 104 ? 3.421 6.851 -16.522 1.00 93.38 104 SER A N 1
ATOM 768 C CA . SER A 1 104 ? 2.239 6.775 -17.375 1.00 93.38 104 SER A CA 1
ATOM 769 C C . SER A 1 104 ? 1.146 5.941 -16.713 1.00 93.38 104 SER A C 1
ATOM 771 O O . SER A 1 104 ? 1.442 4.936 -16.061 1.00 93.38 104 SER A O 1
ATOM 773 N N . GLY A 1 105 ? -0.103 6.353 -16.942 1.00 94.06 105 GLY A N 1
ATOM 774 C CA . GLY A 1 105 ? -1.305 5.708 -16.415 1.00 94.06 105 GLY A CA 1
ATOM 775 C C . GLY A 1 105 ? -1.462 5.856 -14.894 1.00 94.06 105 GLY A C 1
ATOM 776 O O . GLY A 1 105 ? -0.896 6.779 -14.310 1.00 94.06 105 GLY A O 1
ATOM 777 N N . LYS A 1 106 ? -2.274 5.008 -14.247 1.00 95.56 106 LYS A N 1
ATOM 778 C CA . LYS A 1 106 ? -2.470 4.984 -12.782 1.00 95.56 106 LYS A CA 1
ATOM 779 C C . LYS A 1 106 ? -2.448 3.562 -12.218 1.00 95.56 106 LYS A C 1
ATOM 781 O O . 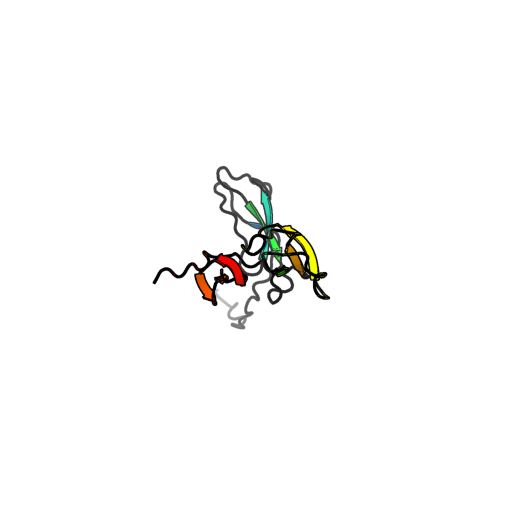LYS A 1 106 ? -2.943 2.622 -12.837 1.00 95.56 106 LYS A O 1
ATOM 786 N N . LYS A 1 107 ? -2.006 3.418 -10.967 1.00 94.38 107 LYS A N 1
ATOM 787 C CA . LYS A 1 107 ? -2.294 2.223 -10.162 1.00 94.38 107 LYS A CA 1
ATOM 788 C C . LYS A 1 107 ? -3.771 2.158 -9.814 1.00 94.38 107 LYS A C 1
ATOM 790 O O . LYS A 1 107 ? -4.440 3.189 -9.710 1.00 94.38 107 LYS A O 1
ATOM 795 N N . ARG A 1 108 ? -4.252 0.944 -9.565 1.00 95.06 108 ARG A N 1
ATOM 796 C CA . ARG A 1 108 ? -5.640 0.655 -9.193 1.00 95.06 108 ARG A CA 1
ATOM 797 C C . ARG A 1 108 ? -5.691 0.052 -7.794 1.00 95.06 108 ARG A C 1
ATOM 799 O O . ARG A 1 108 ? -5.048 -0.965 -7.568 1.00 95.06 108 ARG A O 1
ATOM 806 N N . LEU A 1 109 ? -6.445 0.649 -6.876 1.00 92.94 109 LEU A N 1
ATOM 807 C CA . LEU A 1 109 ? -6.726 0.050 -5.573 1.00 92.94 109 LEU A CA 1
ATOM 808 C C . LEU A 1 109 ? -7.850 -0.967 -5.739 1.00 92.94 109 LEU A C 1
ATOM 810 O O . LEU A 1 109 ? -8.956 -0.605 -6.146 1.00 92.94 109 LEU A O 1
ATOM 814 N N . CYS A 1 110 ? -7.556 -2.222 -5.428 1.00 91.69 110 CYS A N 1
ATOM 815 C CA . CYS A 1 110 ? -8.520 -3.307 -5.433 1.00 91.69 110 CYS A CA 1
ATOM 816 C C . CYS A 1 110 ? -8.923 -3.646 -3.998 1.00 91.69 110 CYS A C 1
ATOM 818 O O . CYS A 1 110 ? -8.072 -3.963 -3.165 1.00 91.69 110 CYS A O 1
ATOM 820 N N . GLU A 1 111 ? -10.230 -3.627 -3.737 1.00 88.31 111 GLU A N 1
ATOM 821 C CA . GLU A 1 111 ? -10.841 -4.032 -2.469 1.00 88.31 111 GLU A CA 1
ATOM 822 C C . GLU A 1 111 ? -11.764 -5.234 -2.682 1.00 88.31 111 GLU A C 1
ATOM 824 O O . GLU A 1 111 ? -12.426 -5.353 -3.716 1.00 88.31 111 GLU A O 1
ATOM 829 N N . CYS A 1 112 ? -11.818 -6.154 -1.718 1.00 84.75 112 CYS A N 1
ATOM 830 C CA . CYS A 1 112 ? -12.785 -7.245 -1.788 1.00 84.75 112 CYS A CA 1
ATOM 831 C C . CYS A 1 112 ? -14.207 -6.731 -1.624 1.00 84.75 112 CYS A C 1
ATOM 833 O O . CYS A 1 112 ? -14.487 -5.857 -0.806 1.00 84.75 112 CYS A O 1
ATOM 835 N N . ASN A 1 113 ? -15.134 -7.399 -2.303 1.00 73.81 113 ASN A N 1
ATOM 836 C CA . ASN A 1 113 ? -16.562 -7.093 -2.230 1.00 73.81 113 ASN A CA 1
ATOM 837 C C . ASN A 1 113 ? -17.188 -7.295 -0.833 1.00 73.81 113 ASN A C 1
ATOM 839 O O . ASN A 1 113 ? -18.300 -6.836 -0.608 1.00 73.81 113 ASN A O 1
ATOM 843 N N . GLY A 1 114 ? -16.495 -7.967 0.093 1.00 63.97 114 GLY A N 1
ATOM 844 C CA . GLY A 1 114 ? -16.927 -8.183 1.481 1.00 63.97 114 GLY A CA 1
ATOM 845 C C . GLY A 1 114 ? -16.171 -7.351 2.520 1.00 63.97 114 GLY A C 1
ATOM 846 O O . GLY A 1 114 ? -16.109 -7.761 3.664 1.00 63.97 114 GLY A O 1
ATOM 847 N N . GLY A 1 115 ? -15.514 -6.251 2.142 1.00 63.47 115 GLY A N 1
ATOM 848 C CA . GLY A 1 115 ? -14.755 -5.442 3.102 1.00 63.47 115 GLY A CA 1
ATOM 849 C C . GLY A 1 115 ? -13.491 -6.160 3.586 1.00 63.47 115 GLY A C 1
ATOM 850 O O . GLY A 1 115 ? -13.514 -7.004 4.481 1.00 63.47 115 GLY A O 1
ATOM 851 N N . GLY A 1 116 ? -12.368 -5.832 2.952 1.00 67.81 116 GLY A N 1
ATOM 852 C CA . GLY A 1 116 ? -11.052 -6.341 3.327 1.00 67.81 116 GLY A CA 1
ATOM 853 C C . GLY A 1 116 ? -10.342 -5.477 4.369 1.00 67.81 116 GLY A C 1
ATOM 854 O O . GLY A 1 116 ? -10.799 -4.389 4.728 1.00 67.81 116 GLY A O 1
ATOM 855 N N . GLY A 1 117 ? -9.192 -5.961 4.837 1.00 70.75 117 GLY A N 1
ATOM 856 C CA . GLY A 1 117 ? -8.252 -5.146 5.605 1.00 70.75 117 GLY A CA 1
ATOM 857 C C . GLY A 1 117 ? -7.697 -3.974 4.783 1.00 70.75 117 GLY A C 1
ATOM 858 O O . GLY A 1 117 ? -7.783 -3.997 3.549 1.00 70.75 117 GLY A O 1
ATOM 859 N N . PRO A 1 118 ? -7.131 -2.947 5.448 1.00 75.44 118 PRO A N 1
ATOM 860 C CA . PRO A 1 118 ? -6.551 -1.794 4.765 1.00 75.44 118 PRO A CA 1
ATOM 861 C C . PRO A 1 118 ? -5.444 -2.228 3.795 1.00 75.44 118 PRO A C 1
ATOM 863 O O . PRO A 1 118 ? -4.833 -3.286 3.997 1.00 75.44 118 PRO A O 1
ATOM 866 N N . PRO A 1 119 ? -5.165 -1.427 2.751 1.00 78.38 119 PRO A N 1
ATOM 867 C CA . PRO A 1 119 ? -4.089 -1.750 1.839 1.00 78.38 119 PRO A CA 1
ATOM 868 C C . PRO A 1 119 ? -2.751 -1.763 2.563 1.00 78.38 119 PRO A C 1
ATOM 870 O O . PRO A 1 119 ? -2.571 -1.101 3.588 1.00 78.38 119 PRO A O 1
ATOM 873 N N . CYS A 1 120 ? -1.807 -2.533 2.025 1.00 82.88 120 CYS A N 1
ATOM 874 C CA . CYS A 1 120 ? -0.464 -2.574 2.581 1.00 82.88 120 CYS A CA 1
ATOM 875 C C . CYS A 1 120 ? 0.109 -1.143 2.675 1.00 82.88 120 CYS A C 1
ATOM 877 O O . CYS A 1 120 ? -0.049 -0.330 1.760 1.00 82.88 120 CYS A O 1
ATOM 879 N N . SER A 1 121 ? 0.744 -0.829 3.805 1.00 86.56 121 SER A N 1
ATOM 880 C CA . SER A 1 121 ? 1.374 0.474 4.022 1.00 86.56 121 SER A CA 1
ATOM 881 C C . SER A 1 121 ? 2.858 0.387 3.652 1.00 86.56 121 SER A C 1
ATOM 883 O O . SER A 1 121 ? 3.572 -0.426 4.255 1.00 86.56 121 SER A O 1
ATOM 885 N N . PRO A 1 122 ? 3.334 1.163 2.660 1.00 85.81 122 PRO A N 1
ATOM 886 C CA . PRO A 1 122 ? 4.709 1.072 2.196 1.00 85.81 122 PRO A CA 1
ATOM 887 C C . PRO A 1 122 ? 5.695 1.583 3.241 1.00 85.81 122 PRO A C 1
ATOM 889 O O . PRO A 1 122 ? 5.496 2.620 3.876 1.00 85.81 122 PRO A O 1
ATOM 892 N N . LYS A 1 123 ? 6.795 0.850 3.396 1.00 88.94 123 LYS A N 1
ATOM 893 C CA . LYS A 1 123 ? 7.922 1.226 4.256 1.00 88.94 123 LYS A CA 1
ATOM 894 C C . LYS A 1 123 ? 8.975 1.999 3.450 1.00 88.94 123 LYS A C 1
ATOM 896 O O . LYS A 1 123 ? 8.890 2.045 2.222 1.00 88.94 123 LYS A O 1
ATOM 901 N N . PRO A 1 124 ? 9.985 2.607 4.095 1.00 88.38 124 PRO A N 1
ATOM 902 C CA . PRO A 1 124 ? 11.176 3.054 3.379 1.00 88.38 124 PRO A CA 1
ATOM 903 C C . PRO A 1 124 ? 11.728 1.913 2.516 1.00 88.38 124 PRO A C 1
ATOM 905 O O . PRO A 1 124 ? 11.844 0.788 2.999 1.00 88.38 124 PRO A O 1
ATOM 908 N N . ALA A 1 125 ? 11.985 2.191 1.237 1.00 88.94 125 ALA A N 1
ATOM 909 C CA . ALA A 1 125 ? 12.353 1.154 0.285 1.00 88.94 125 ALA A CA 1
ATOM 910 C C . ALA A 1 125 ? 13.802 0.694 0.486 1.00 88.94 125 ALA A C 1
ATOM 912 O O . ALA A 1 125 ? 14.718 1.518 0.520 1.00 88.94 125 ALA A O 1
ATOM 913 N N . ASP A 1 126 ? 13.999 -0.620 0.540 1.00 92.50 126 ASP A N 1
ATOM 914 C CA . ASP A 1 126 ? 15.297 -1.245 0.342 1.00 92.50 126 ASP A CA 1
ATOM 915 C C . ASP A 1 126 ? 15.663 -1.165 -1.141 1.00 92.50 126 ASP A C 1
ATOM 917 O O . ASP A 1 126 ? 14.837 -1.433 -2.021 1.00 92.50 126 ASP A O 1
ATOM 921 N N . VAL A 1 127 ? 16.907 -0.783 -1.418 1.00 90.81 127 VAL A N 1
ATOM 922 C CA . VAL A 1 127 ? 17.403 -0.578 -2.780 1.00 90.81 127 VAL A CA 1
ATOM 923 C C . VAL A 1 127 ? 18.439 -1.633 -3.144 1.00 90.81 127 VAL A C 1
ATOM 925 O O . VAL A 1 127 ? 19.369 -1.902 -2.383 1.00 90.81 127 VAL A O 1
ATOM 928 N N . HIS A 1 128 ? 18.299 -2.223 -4.328 1.00 92.06 128 HIS A N 1
ATOM 929 C CA . HIS A 1 128 ? 19.274 -3.146 -4.894 1.00 92.06 128 HIS A CA 1
ATOM 930 C C . HIS A 1 128 ? 19.496 -2.861 -6.378 1.00 92.06 128 HIS A C 1
ATOM 932 O O . HIS A 1 128 ? 18.583 -2.453 -7.092 1.00 92.06 128 HIS A O 1
ATOM 938 N N . CYS A 1 129 ? 20.720 -3.081 -6.845 1.00 91.12 129 CYS A N 1
ATOM 939 C CA . CYS A 1 129 ? 21.065 -2.923 -8.248 1.00 91.12 129 CYS A CA 1
ATOM 940 C C . CYS A 1 129 ? 20.916 -4.247 -8.982 1.00 91.12 129 CYS A C 1
ATOM 942 O O . CYS A 1 129 ? 21.625 -5.198 -8.667 1.00 91.12 129 CYS A O 1
ATOM 944 N N . ASP A 1 130 ? 20.054 -4.273 -9.994 1.00 89.25 130 ASP A N 1
ATOM 945 C CA . ASP A 1 130 ? 19.998 -5.359 -10.968 1.00 89.25 130 ASP A CA 1
ATOM 946 C C . ASP A 1 130 ? 20.484 -4.830 -12.324 1.00 89.25 130 ASP A C 1
ATOM 948 O O . ASP A 1 130 ? 19.781 -4.125 -13.059 1.00 89.25 130 ASP A O 1
ATOM 952 N N . GLY A 1 131 ? 21.768 -5.063 -12.601 1.00 87.19 131 GLY A N 1
ATOM 953 C CA . GLY A 1 131 ? 22.470 -4.437 -13.718 1.00 87.19 131 GLY A CA 1
ATOM 954 C C . GLY A 1 131 ? 22.505 -2.909 -13.594 1.00 87.19 131 GLY A C 1
ATOM 955 O O . GLY A 1 131 ? 23.011 -2.365 -12.614 1.00 87.19 131 GLY A O 1
ATOM 956 N N . ILE A 1 132 ? 21.984 -2.212 -14.609 1.00 88.31 132 ILE A N 1
ATOM 957 C CA . ILE A 1 132 ? 21.910 -0.740 -14.638 1.00 88.31 132 ILE A CA 1
ATOM 958 C C . ILE A 1 132 ? 20.648 -0.186 -13.970 1.00 88.31 132 ILE A C 1
ATOM 960 O O . ILE A 1 132 ? 20.501 1.031 -13.876 1.00 88.31 132 ILE A O 1
ATOM 964 N N . PHE A 1 133 ? 19.723 -1.042 -13.533 1.00 86.94 133 PHE A N 1
ATOM 965 C CA . PHE A 1 133 ? 18.464 -0.615 -12.934 1.00 86.94 133 PHE A CA 1
ATOM 966 C C . PHE A 1 133 ? 18.565 -0.626 -11.412 1.00 86.94 133 PHE A C 1
ATOM 968 O O . PHE A 1 133 ? 19.018 -1.599 -10.810 1.00 86.94 133 PHE A O 1
ATOM 975 N N . LEU A 1 134 ? 18.107 0.460 -10.790 1.00 90.00 134 LEU A N 1
ATOM 976 C CA . LEU A 1 134 ? 17.903 0.515 -9.349 1.00 90.00 134 LEU A CA 1
ATOM 977 C C . LEU A 1 134 ? 16.502 -0.018 -9.046 1.00 90.00 134 LEU A C 1
ATOM 979 O O . LEU A 1 134 ? 15.496 0.603 -9.406 1.00 90.00 134 LEU A O 1
ATOM 983 N N . ILE A 1 135 ? 16.456 -1.176 -8.399 1.00 90.12 135 ILE A N 1
ATOM 984 C CA . ILE A 1 135 ? 15.238 -1.853 -7.976 1.00 90.12 135 ILE A CA 1
ATOM 985 C C . ILE A 1 135 ? 14.959 -1.491 -6.518 1.00 90.12 135 ILE A C 1
ATOM 987 O O . ILE A 1 135 ? 15.804 -1.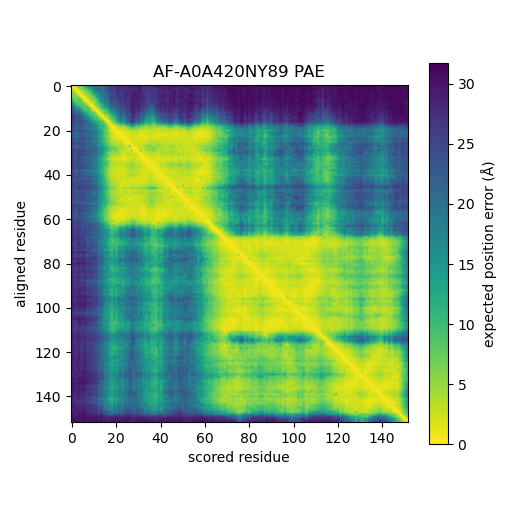686 -5.647 1.00 90.12 135 ILE A O 1
ATOM 991 N N . CYS A 1 136 ? 13.763 -0.975 -6.260 1.00 90.88 136 CYS A N 1
ATOM 992 C CA . CYS A 1 136 ? 13.261 -0.656 -4.932 1.00 90.88 136 CYS A CA 1
ATOM 993 C C . CYS A 1 136 ? 12.233 -1.699 -4.489 1.00 90.88 136 CYS A C 1
ATOM 995 O O . CYS A 1 136 ? 11.347 -2.054 -5.268 1.00 90.88 136 CYS A O 1
ATOM 997 N N . ASN A 1 137 ? 12.305 -2.132 -3.231 1.00 92.25 137 ASN A N 1
ATOM 998 C CA . ASN A 1 137 ? 11.263 -2.908 -2.564 1.00 92.25 137 ASN A CA 1
ATOM 999 C C . ASN A 1 137 ? 10.879 -2.232 -1.247 1.00 92.25 137 ASN A C 1
ATOM 1001 O O . ASN A 1 137 ? 11.735 -1.969 -0.414 1.00 92.25 137 ASN A O 1
ATOM 1005 N N . ASN A 1 138 ? 9.596 -1.957 -1.039 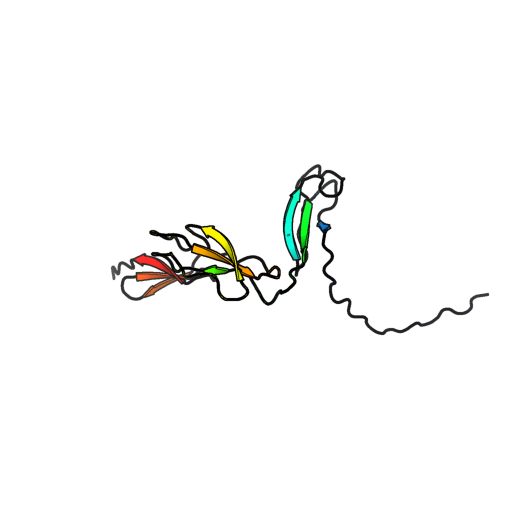1.00 88.75 138 ASN A N 1
ATOM 1006 C CA . ASN A 1 138 ? 9.102 -1.284 0.170 1.00 88.75 138 ASN A CA 1
ATOM 1007 C C . ASN A 1 138 ? 8.200 -2.176 1.040 1.00 88.75 138 ASN A C 1
ATOM 1009 O O . ASN A 1 138 ? 7.403 -1.679 1.842 1.00 88.75 138 ASN A O 1
ATOM 1013 N N . GLY A 1 139 ? 8.281 -3.494 0.847 1.00 87.38 139 GLY A N 1
ATOM 1014 C CA . GLY A 1 139 ? 7.413 -4.492 1.474 1.00 87.38 139 GLY A CA 1
ATOM 1015 C C . GLY A 1 139 ? 6.006 -4.593 0.873 1.00 87.38 139 GLY A C 1
ATOM 1016 O O . GLY A 1 139 ? 5.298 -5.547 1.181 1.00 87.38 139 GLY A O 1
ATOM 1017 N N . CYS A 1 140 ? 5.611 -3.651 0.013 1.00 84.75 140 CYS A N 1
ATOM 1018 C CA . CYS A 1 140 ? 4.332 -3.632 -0.696 1.00 84.75 140 CYS A CA 1
ATOM 1019 C C . CYS A 1 140 ? 4.478 -3.999 -2.174 1.00 84.75 140 CYS A C 1
ATOM 1021 O O . CYS A 1 140 ? 3.679 -4.761 -2.713 1.00 84.75 140 CYS A O 1
ATOM 1023 N N . SER A 1 141 ? 5.498 -3.457 -2.833 1.00 83.56 141 SER A N 1
ATOM 1024 C CA . SER A 1 141 ? 5.772 -3.676 -4.249 1.00 83.56 141 SER A CA 1
ATOM 1025 C C . SER A 1 141 ? 7.276 -3.667 -4.521 1.00 83.56 141 SER A C 1
ATOM 1027 O O . SER A 1 141 ? 8.072 -3.153 -3.730 1.00 83.56 141 SER A O 1
ATOM 1029 N N . THR A 1 142 ? 7.655 -4.252 -5.659 1.00 88.88 142 THR A N 1
ATOM 1030 C CA . THR A 1 142 ? 8.993 -4.117 -6.242 1.00 88.88 142 THR A CA 1
ATOM 1031 C C . THR A 1 142 ? 8.871 -3.309 -7.529 1.00 88.88 142 THR A C 1
ATOM 1033 O O . THR A 1 142 ? 8.052 -3.646 -8.386 1.00 88.88 142 THR A O 1
ATOM 1036 N N . PHE A 1 143 ? 9.660 -2.248 -7.676 1.00 87.00 143 PHE A N 1
ATOM 1037 C CA . PHE A 1 143 ? 9.597 -1.350 -8.831 1.00 87.00 143 PHE A CA 1
ATOM 1038 C C . PHE A 1 143 ? 10.959 -0.748 -9.173 1.00 87.00 143 PHE A C 1
ATOM 1040 O O . PHE A 1 143 ? 11.855 -0.673 -8.334 1.00 87.00 143 PHE A O 1
ATOM 1047 N N . VAL A 1 144 ? 11.108 -0.288 -10.417 1.00 86.56 144 VAL A N 1
ATOM 1048 C CA . VAL A 1 144 ? 12.295 0.468 -10.835 1.00 86.56 144 VAL A CA 1
ATOM 1049 C C . VAL A 1 144 ? 12.172 1.892 -10.304 1.00 86.56 144 VAL A C 1
ATOM 1051 O O . VAL A 1 144 ? 11.202 2.586 -10.604 1.00 86.56 144 VAL A O 1
ATOM 1054 N N . CYS A 1 145 ? 13.154 2.329 -9.524 1.00 86.44 145 CYS A N 1
ATOM 1055 C CA . CYS A 1 145 ? 13.162 3.646 -8.884 1.00 86.44 145 CYS A CA 1
ATOM 1056 C C . CYS A 1 145 ? 14.348 4.523 -9.299 1.00 86.44 145 CYS A C 1
ATOM 1058 O O . CYS A 1 145 ? 14.464 5.663 -8.856 1.00 86.44 145 CYS A O 1
ATOM 1060 N N . GLY A 1 146 ? 15.221 4.017 -10.167 1.00 86.25 146 GLY A N 1
ATOM 1061 C CA . GLY A 1 146 ? 16.350 4.773 -10.687 1.00 86.25 146 GLY A CA 1
ATOM 1062 C C . GLY A 1 146 ? 17.274 3.922 -11.546 1.00 86.25 146 GLY A C 1
ATOM 1063 O O . GLY A 1 146 ? 16.926 2.816 -11.964 1.00 86.25 146 GLY A O 1
ATOM 1064 N N . GLY A 1 147 ? 18.470 4.449 -11.784 1.00 86.94 147 GLY A N 1
ATOM 1065 C CA . GLY A 1 147 ? 19.568 3.726 -12.411 1.00 86.94 147 GLY A CA 1
ATOM 1066 C C . GLY A 1 147 ? 20.706 3.510 -11.422 1.00 86.94 147 GLY A C 1
ATOM 1067 O O . GLY A 1 147 ? 20.988 4.375 -10.592 1.00 86.94 147 GLY A O 1
ATOM 1068 N N . CYS A 1 148 ? 21.369 2.368 -11.530 1.00 87.88 148 CYS A N 1
ATOM 1069 C CA . CYS A 1 148 ? 22.621 2.117 -10.844 1.00 87.88 148 CYS A CA 1
ATOM 1070 C C . CYS A 1 148 ? 23.773 2.569 -11.732 1.00 87.88 148 CYS A C 1
ATOM 1072 O O . CYS A 1 148 ? 24.043 1.982 -12.779 1.00 87.88 148 CYS A O 1
ATOM 1074 N N . PHE A 1 149 ? 24.455 3.629 -11.310 1.00 79.75 149 PHE A N 1
ATOM 1075 C CA . PHE A 1 149 ? 25.664 4.100 -11.969 1.00 79.75 149 PHE A CA 1
ATOM 1076 C C . PHE A 1 149 ? 26.867 3.508 -11.242 1.00 79.75 149 PHE A C 1
ATOM 1078 O O . PHE A 1 149 ? 27.260 3.982 -10.179 1.00 79.75 149 PHE A O 1
ATOM 1085 N N . GLY A 1 150 ? 27.430 2.439 -11.805 1.00 59.19 150 GLY A N 1
ATOM 1086 C CA . GLY A 1 150 ? 28.702 1.893 -11.354 1.00 59.19 150 GLY A CA 1
ATOM 1087 C C . GLY A 1 150 ? 29.836 2.850 -11.705 1.00 59.19 150 GLY A C 1
ATOM 1088 O O . GLY A 1 150 ? 30.386 2.776 -12.800 1.00 59.19 150 GLY A O 1
ATOM 1089 N N . PHE A 1 151 ? 30.197 3.736 -10.782 1.00 52.06 151 PHE A N 1
ATOM 1090 C CA . PHE A 1 151 ? 31.594 4.134 -10.660 1.00 52.06 151 PHE A CA 1
ATOM 1091 C C . PHE A 1 151 ? 32.216 3.139 -9.684 1.00 52.06 151 PHE A C 1
ATOM 1093 O O . PHE A 1 151 ? 31.815 3.089 -8.521 1.00 52.06 151 PHE A O 1
ATOM 1100 N N . GLY A 1 152 ? 33.091 2.276 -10.205 1.00 42.66 152 GLY A N 1
ATOM 1101 C CA . GLY A 1 152 ? 33.984 1.480 -9.364 1.00 42.66 152 GLY A CA 1
ATOM 1102 C C . GLY A 1 152 ? 34.898 2.362 -8.525 1.00 42.66 152 GLY A C 1
ATOM 1103 O O . GLY A 1 152 ? 35.099 3.539 -8.907 1.00 42.66 152 GLY A O 1
#

Nearest PDB structures (foldseek):
  6gri-assembly1_2-2  TM=6.447E-01  e=5.046E+00  Escherichia coli

Solvent-accessible surface area (backbone atoms only — not comparable to full-atom values): 8724 Å² total; per-residue (Å²): 138,89,80,85,88,78,83,87,69,96,67,82,74,71,72,68,83,68,76,72,64,45,70,28,50,55,61,51,64,12,80,30,64,58,58,92,69,39,42,70,80,48,74,35,44,34,76,83,76,54,56,30,82,43,64,32,22,22,31,24,37,59,30,75,33,74,91,37,55,18,41,60,40,50,51,29,43,63,8,73,50,76,79,56,59,92,71,38,38,78,78,47,72,30,48,36,68,44,69,46,59,31,83,39,67,38,22,36,32,30,32,41,78,58,38,31,37,75,53,68,78,54,48,85,59,49,76,46,68,62,77,57,36,21,35,30,36,21,93,56,48,69,26,62,75,52,67,39,79,85,76,129

Radius of gyration: 23.02 Å; Cα contacts (8 Å, |Δi|>4): 339; chains: 1; bounding box: 63×43×73 Å